Protein AF-0000000068390315 (afdb_homodimer)

Radius of gyration: 19.21 Å; Cα contacts (8 Å, |Δi|>4): 85; chains: 2; bounding box: 26×59×33 Å

Solvent-accessible surface area (backbone atoms only — not comparable to full-atom values): 8789 Å² total; per-residue (Å²): 127,54,71,68,56,48,54,53,48,54,51,48,55,51,49,44,52,52,32,54,50,47,38,55,51,46,51,52,50,51,54,55,42,72,69,44,92,80,61,55,63,69,57,51,53,51,51,52,50,51,37,51,54,35,50,50,48,38,52,53,48,51,54,50,50,51,55,50,50,55,51,53,52,51,50,55,61,70,75,104,128,55,72,68,56,48,55,54,49,53,52,49,54,50,48,44,52,51,32,53,51,48,38,53,50,46,51,53,50,51,54,56,44,72,69,42,93,82,62,56,64,69,57,51,54,51,50,52,51,52,34,52,54,35,52,51,48,37,53,53,47,52,54,50,48,50,55,51,52,56,51,52,50,52,49,56,60,71,76,104

Organism: Agrobacterium fabrum (strain C58 / ATCC 33970) (NCBI:txid176299)

Nearest PDB structures (foldseek):
  7n6g-assembly1_3I  TM=9.180E-01  e=1.880E+00  Chlamydomonas reinhardtii
  6s1k-assembly1_I  TM=8.202E-01  e=2.615E+00  Escherichia coli str. K-12 substr. MG1655star
  3g6b-assembly1_B  TM=8.490E-01  e=6.170E+00  Thermotoga maritima
  3ja6-assembly1_I  TM=8.735E-01  e=6.592E+00  Escherichia coli
  2efk-assembly1_A-2  TM=5.348E-01  e=4.435E+00  Homo sapiens

Secondary structure (DSSP, 8-state):
--HHHHHHHHHHHHHHHHHHHHHHHHHHHHHHHHTSSS--HHHHHHHHHHHHHHHHHHHHHHHHHHHHHHHHHHHHHHH-/--HHHHHHHHHHHHHHHHHHHHHHHHHHHHHHHHTSSS--HHHHHHHHHHHHHHHHHHHHHHHHHHHHHHHHHHHHHHH-

Structure (mmCIF, N/CA/C/O backbone):
data_AF-0000000068390315-model_v1
#
loop_
_entity.id
_entity.type
_entity.pdbx_description
1 polymer 'Uncharacterized protein'
#
loop_
_atom_site.group_PDB
_atom_site.id
_atom_site.type_symbol
_atom_site.label_atom_id
_atom_site.label_alt_id
_atom_site.label_comp_id
_atom_site.label_asym_id
_atom_site.label_entity_id
_atom_site.label_seq_id
_atom_site.pdbx_PDB_ins_code
_atom_site.Cartn_x
_atom_site.Cartn_y
_atom_site.Cartn_z
_atom_site.occupancy
_atom_site.B_iso_or_equiv
_atom_site.auth_seq_id
_atom_site.auth_comp_id
_atom_site.auth_asym_id
_atom_site.auth_atom_id
_atom_site.pdbx_PDB_model_num
ATOM 1 N N . MET A 1 1 ? 5.902 18.469 15.469 1 69.56 1 MET A N 1
ATOM 2 C CA . MET A 1 1 ? 4.953 17.672 14.711 1 69.56 1 MET A CA 1
ATOM 3 C C . MET A 1 1 ? 3.695 17.391 15.531 1 69.56 1 MET A C 1
ATOM 5 O O . MET A 1 1 ? 3.771 17.188 16.734 1 69.56 1 MET A O 1
ATOM 9 N N . SER A 1 2 ? 2.59 17.656 14.898 1 81.56 2 SER A N 1
ATOM 10 C CA . SER A 1 2 ? 1.356 17.328 15.609 1 81.56 2 SER A CA 1
ATOM 11 C C . SER A 1 2 ? 1.221 15.82 15.82 1 81.56 2 SER A C 1
ATOM 13 O O . SER A 1 2 ? 1.856 15.031 15.125 1 81.56 2 SER A O 1
ATOM 15 N N . PHE A 1 3 ? 0.563 15.477 16.766 1 84.81 3 PHE A N 1
ATOM 16 C CA . PHE A 1 3 ? 0.304 14.078 17.078 1 84.81 3 PHE A CA 1
ATOM 17 C C . PHE A 1 3 ? -0.289 13.344 15.883 1 84.81 3 PHE A C 1
ATOM 19 O O . PHE A 1 3 ? 0.049 12.188 15.625 1 84.81 3 PHE A O 1
ATOM 26 N N . VAL A 1 4 ? -1.07 14.031 15.117 1 88.5 4 VAL A N 1
ATOM 27 C CA . VAL A 1 4 ? -1.736 13.469 13.945 1 88.5 4 VAL A CA 1
ATOM 28 C C . VAL A 1 4 ? -0.704 13.156 12.867 1 88.5 4 VAL A C 1
ATOM 30 O O . VAL A 1 4 ? -0.692 12.055 12.312 1 88.5 4 VAL A O 1
ATOM 33 N N . LEU A 1 5 ? 0.176 14.047 12.617 1 89 5 LEU A N 1
ATOM 34 C CA . LEU A 1 5 ? 1.191 13.828 11.586 1 89 5 LEU A CA 1
ATOM 35 C C . LEU A 1 5 ? 2.168 12.742 12.008 1 89 5 LEU A C 1
ATOM 37 O O . LEU A 1 5 ? 2.621 11.953 11.172 1 89 5 LEU A O 1
ATOM 41 N N . GLU A 1 6 ? 2.412 12.672 13.273 1 89.94 6 GLU A N 1
ATOM 42 C CA . GLU A 1 6 ? 3.352 11.688 13.789 1 89.94 6 GLU A CA 1
ATOM 43 C C . GLU A 1 6 ? 2.83 10.266 13.578 1 89.94 6 GLU A C 1
ATOM 45 O O . GLU A 1 6 ? 3.576 9.383 13.156 1 89.94 6 GLU A O 1
ATOM 50 N N . LYS A 1 7 ? 1.631 10.07 13.852 1 93 7 LYS A N 1
ATOM 51 C CA . LYS A 1 7 ? 1.039 8.75 13.695 1 93 7 LYS A CA 1
ATOM 52 C C . LYS A 1 7 ? 1.05 8.305 12.234 1 93 7 LYS A C 1
ATOM 54 O O . LYS A 1 7 ? 1.383 7.16 11.93 1 93 7 LYS A O 1
ATOM 59 N N . HIS A 1 8 ? 0.716 9.211 11.383 1 94.94 8 HIS A N 1
ATOM 60 C CA . HIS A 1 8 ? 0.697 8.867 9.969 1 94.94 8 HIS A CA 1
ATO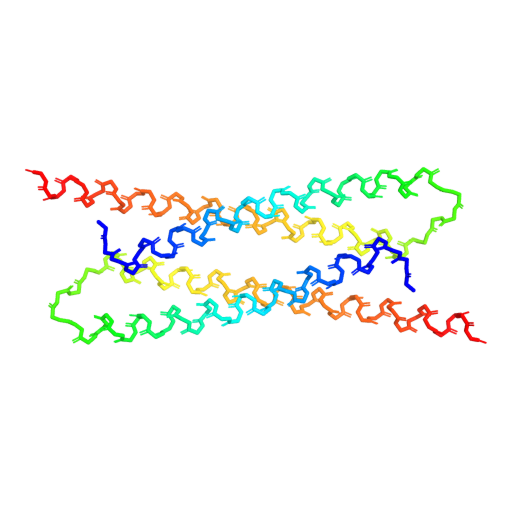M 61 C C . HIS A 1 8 ? 2.111 8.703 9.422 1 94.94 8 HIS A C 1
ATOM 63 O O . HIS A 1 8 ? 2.346 7.879 8.531 1 94.94 8 HIS A O 1
ATOM 69 N N . TRP A 1 9 ? 3.047 9.43 10.023 1 94.19 9 TRP A N 1
ATOM 70 C CA . TRP A 1 9 ? 4.461 9.289 9.695 1 94.19 9 TRP A CA 1
ATOM 71 C C . TRP A 1 9 ? 4.961 7.887 10.031 1 94.19 9 TRP A C 1
ATOM 73 O O . TRP A 1 9 ? 5.57 7.219 9.195 1 94.19 9 TRP A O 1
ATOM 83 N N . GLU A 1 10 ? 4.676 7.41 11.117 1 95.06 10 GLU A N 1
ATOM 84 C CA . GLU A 1 10 ? 5.098 6.086 11.555 1 95.06 10 GLU A CA 1
ATOM 85 C C . GLU A 1 10 ? 4.484 4.992 10.688 1 95.06 10 GLU A C 1
ATOM 87 O O . GLU A 1 10 ? 5.172 4.051 10.281 1 95.06 10 GLU A O 1
ATOM 92 N N . ARG A 1 11 ? 3.246 5.148 10.406 1 95.31 11 ARG A N 1
ATOM 93 C CA . ARG A 1 11 ? 2.559 4.168 9.57 1 95.31 11 ARG A CA 1
ATOM 94 C C . ARG A 1 11 ? 3.158 4.129 8.172 1 95.31 11 ARG A C 1
ATOM 96 O O . ARG A 1 11 ? 3.264 3.061 7.566 1 95.31 11 ARG A O 1
ATOM 103 N N . LEU A 1 12 ? 3.48 5.309 7.695 1 97 12 LEU A N 1
ATOM 104 C CA . LEU A 1 12 ? 4.09 5.387 6.375 1 97 12 LEU A CA 1
ATOM 105 C C . LEU A 1 12 ? 5.43 4.656 6.348 1 97 12 LEU A C 1
ATOM 107 O O . LEU A 1 12 ? 5.715 3.906 5.414 1 97 12 LEU A O 1
ATOM 111 N N . LEU A 1 13 ? 6.246 4.84 7.355 1 97.19 13 LEU A N 1
ATOM 112 C CA . LEU A 1 13 ? 7.543 4.176 7.426 1 97.19 13 LEU A CA 1
ATOM 113 C C . LEU A 1 13 ? 7.379 2.658 7.48 1 97.19 13 LEU A C 1
ATOM 115 O O . LEU A 1 13 ? 8.125 1.925 6.832 1 97.19 13 LEU A O 1
ATOM 119 N N . GLU A 1 14 ? 6.422 2.219 8.219 1 95.94 14 GLU A N 1
ATOM 120 C CA . GLU A 1 14 ? 6.129 0.792 8.289 1 95.94 14 GLU A CA 1
ATOM 121 C C . GLU A 1 14 ? 5.691 0.249 6.934 1 95.94 14 GLU A C 1
ATOM 123 O O . GLU A 1 14 ? 6.07 -0.861 6.551 1 95.94 14 GLU A O 1
ATOM 128 N N . GLU A 1 15 ? 4.891 0.999 6.273 1 96.06 15 GLU A N 1
ATOM 129 C CA . GLU A 1 15 ? 4.406 0.594 4.957 1 96.06 15 GLU A CA 1
ATOM 130 C C . GLU A 1 15 ? 5.555 0.484 3.955 1 96.06 15 GLU A C 1
ATOM 132 O O . GLU A 1 15 ? 5.594 -0.45 3.15 1 96.06 15 GLU A O 1
ATOM 137 N N . ILE A 1 16 ? 6.426 1.393 3.949 1 97.5 16 ILE A N 1
ATOM 138 C CA . ILE A 1 16 ? 7.582 1.371 3.062 1 97.5 16 ILE A CA 1
ATOM 139 C C . ILE A 1 16 ? 8.406 0.114 3.322 1 97.5 16 ILE A C 1
ATOM 141 O O . ILE A 1 16 ? 8.773 -0.601 2.387 1 97.5 16 ILE A O 1
ATOM 145 N N . ALA A 1 17 ? 8.648 -0.15 4.594 1 97.12 17 ALA A N 1
ATOM 146 C CA . ALA A 1 17 ? 9.414 -1.339 4.957 1 97.12 17 ALA A CA 1
ATOM 147 C C 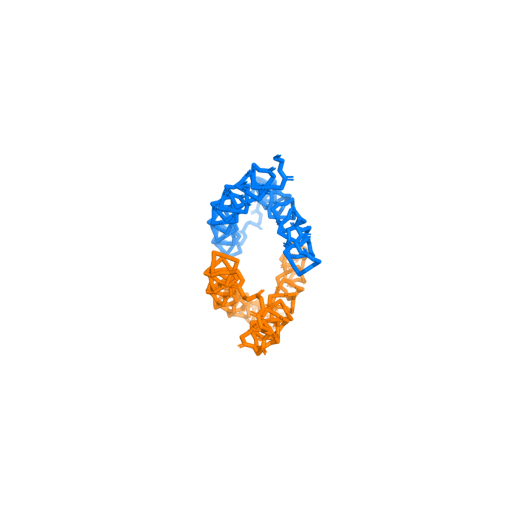. ALA A 1 17 ? 8.711 -2.609 4.484 1 97.12 17 ALA A C 1
ATOM 149 O O . ALA A 1 17 ? 9.352 -3.512 3.938 1 97.12 17 ALA A O 1
ATOM 150 N N . ALA A 1 18 ? 7.402 -2.674 4.754 1 94.81 18 ALA A N 1
ATOM 151 C CA . ALA A 1 18 ? 6.621 -3.842 4.355 1 94.81 18 ALA A CA 1
ATOM 152 C C . ALA A 1 18 ? 6.656 -4.035 2.844 1 94.81 18 ALA A C 1
ATOM 154 O O . ALA A 1 18 ? 6.758 -5.164 2.357 1 94.81 18 ALA A O 1
ATOM 155 N N . CYS A 1 19 ? 6.539 -2.967 2.086 1 96.38 19 CYS A N 1
ATOM 156 C CA . CYS A 1 19 ? 6.547 -3.035 0.628 1 96.38 19 CYS A CA 1
ATOM 157 C C . CYS A 1 19 ? 7.902 -3.504 0.112 1 96.38 19 CYS A C 1
ATOM 159 O O . CYS A 1 19 ? 7.973 -4.32 -0.808 1 96.38 19 CYS A O 1
ATOM 161 N N . GLU A 1 20 ? 8.977 -2.955 0.713 1 97.31 20 GLU A N 1
ATOM 162 C CA . GLU A 1 20 ? 10.32 -3.375 0.327 1 97.31 20 GLU A CA 1
ATOM 163 C C . GLU A 1 20 ? 10.508 -4.875 0.526 1 97.31 20 GLU A C 1
ATOM 165 O O . GLU A 1 20 ? 11.023 -5.566 -0.359 1 97.31 20 GLU A O 1
ATOM 170 N N . MET A 1 21 ? 10.07 -5.328 1.633 1 96.31 21 MET A N 1
ATOM 171 C CA . MET A 1 21 ? 10.172 -6.754 1.946 1 96.31 21 MET A CA 1
ATOM 172 C C . MET A 1 21 ? 9.328 -7.586 0.987 1 96.31 21 MET A C 1
ATOM 174 O O . MET A 1 21 ? 9.766 -8.648 0.535 1 96.31 21 MET A O 1
ATOM 178 N N . ALA A 1 22 ? 8.148 -7.109 0.729 1 96.44 22 ALA A N 1
ATOM 179 C CA . ALA A 1 22 ? 7.254 -7.832 -0.174 1 96.44 22 ALA A CA 1
ATOM 180 C C . ALA A 1 22 ? 7.875 -7.969 -1.562 1 96.44 22 ALA A C 1
ATOM 182 O O . ALA A 1 22 ? 7.836 -9.047 -2.164 1 96.44 22 ALA A O 1
ATOM 183 N N . VAL A 1 23 ? 8.438 -6.871 -2.072 1 97.5 23 VAL A N 1
ATOM 184 C CA . VAL A 1 23 ? 9.055 -6.887 -3.396 1 97.5 23 VAL A CA 1
ATOM 185 C C . VAL A 1 23 ? 10.18 -7.91 -3.432 1 97.5 23 VAL A C 1
ATOM 187 O O . VAL A 1 23 ? 10.273 -8.711 -4.371 1 97.5 23 VAL A O 1
ATOM 190 N N . ARG A 1 24 ? 11.008 -7.945 -2.443 1 97.25 24 ARG A N 1
ATOM 191 C CA . ARG A 1 24 ? 12.125 -8.883 -2.369 1 97.25 24 ARG A CA 1
ATOM 192 C C . ARG A 1 24 ? 11.633 -10.32 -2.311 1 97.25 24 ARG A C 1
ATOM 194 O O . ARG A 1 24 ? 12.164 -11.195 -3.004 1 97.25 24 ARG A O 1
ATOM 201 N N . GLU A 1 25 ? 10.656 -10.547 -1.486 1 97.12 25 GLU A N 1
ATOM 202 C CA . GLU A 1 25 ? 10.109 -11.891 -1.331 1 97.12 25 GLU A CA 1
ATOM 203 C C . GLU A 1 25 ? 9.508 -12.398 -2.639 1 97.12 25 GLU A C 1
ATOM 205 O O . GLU A 1 25 ? 9.719 -13.547 -3.021 1 97.12 25 GLU A O 1
ATOM 210 N N . ILE A 1 26 ? 8.75 -11.523 -3.273 1 97.19 26 ILE A N 1
ATOM 211 C CA . ILE A 1 26 ? 8.125 -11.906 -4.535 1 97.19 26 ILE A CA 1
ATOM 212 C C . ILE A 1 26 ? 9.203 -12.25 -5.562 1 97.19 26 ILE A C 1
ATOM 214 O O . ILE A 1 26 ? 9.055 -13.211 -6.328 1 97.19 26 ILE A O 1
ATOM 218 N N . GLU A 1 27 ? 10.266 -11.477 -5.57 1 96.44 27 GLU A N 1
ATOM 219 C CA . GLU A 1 27 ? 11.367 -11.719 -6.488 1 96.44 27 GLU A CA 1
ATOM 220 C C . GLU A 1 27 ? 12 -13.086 -6.242 1 96.44 27 GLU A C 1
ATOM 222 O O . GLU A 1 27 ? 12.305 -13.812 -7.188 1 96.44 27 GLU A O 1
ATOM 227 N N . ILE A 1 28 ? 12.211 -13.391 -5.004 1 95.75 28 ILE A N 1
ATOM 228 C CA . ILE A 1 28 ? 12.766 -14.688 -4.633 1 95.75 28 ILE A CA 1
ATOM 229 C C . ILE A 1 28 ? 11.82 -15.797 -5.09 1 95.75 28 ILE A C 1
ATOM 231 O O . ILE A 1 28 ? 12.25 -16.797 -5.684 1 95.75 28 ILE A O 1
ATOM 235 N N . ASP A 1 29 ? 10.523 -15.633 -4.859 1 93.88 29 ASP A N 1
ATOM 236 C CA . ASP A 1 29 ? 9.531 -16.625 -5.266 1 93.88 29 ASP A CA 1
ATOM 237 C C . ASP A 1 29 ? 9.523 -16.797 -6.785 1 93.88 29 ASP A C 1
ATOM 239 O O . ASP A 1 29 ? 9.422 -17.922 -7.281 1 93.88 29 ASP A O 1
ATOM 243 N N . LEU A 1 30 ? 9.594 -15.711 -7.492 1 93.94 30 LEU A N 1
ATOM 244 C CA . LEU A 1 30 ? 9.625 -15.758 -8.953 1 93.94 30 LEU A CA 1
ATOM 245 C C . LEU A 1 30 ? 10.844 -16.516 -9.445 1 93.94 30 LEU A C 1
ATOM 247 O O . LEU A 1 30 ? 10.742 -17.344 -10.359 1 93.94 30 LEU A O 1
ATOM 251 N N . ARG A 1 31 ? 11.961 -16.328 -8.82 1 92.25 31 ARG A N 1
ATOM 252 C CA . ARG A 1 31 ? 13.195 -17.016 -9.203 1 92.25 31 ARG A CA 1
ATOM 253 C C . ARG A 1 31 ? 13.102 -18.516 -8.922 1 92.25 31 ARG A C 1
ATOM 255 O O . ARG A 1 31 ? 13.469 -19.328 -9.766 1 92.25 31 ARG A O 1
ATOM 262 N N . LEU A 1 32 ? 12.539 -18.844 -7.789 1 90.25 32 LEU A N 1
ATOM 263 C CA . LEU A 1 32 ? 12.391 -20.234 -7.41 1 90.25 32 LEU A CA 1
ATOM 264 C C . LEU A 1 32 ? 11.414 -20.953 -8.336 1 90.25 32 LEU A C 1
ATOM 266 O O . LEU A 1 32 ? 11.648 -22.094 -8.734 1 90.25 32 LEU A O 1
ATOM 270 N N . ARG A 1 33 ? 10.383 -20.25 -8.758 1 86.88 33 ARG A N 1
ATOM 271 C CA . ARG A 1 33 ? 9.383 -20.859 -9.625 1 86.88 33 ARG A CA 1
ATOM 272 C C . ARG A 1 33 ? 9.914 -21.016 -11.047 1 86.88 33 ARG A C 1
ATOM 274 O O . ARG A 1 33 ? 9.578 -21.984 -11.742 1 86.88 33 ARG A O 1
ATOM 281 N N . ALA A 1 34 ? 10.656 -20.078 -11.477 1 81.44 34 ALA A N 1
ATOM 282 C CA . ALA A 1 34 ? 11.234 -20.125 -12.82 1 81.44 34 ALA A CA 1
ATOM 283 C C . ALA A 1 34 ? 12.188 -21.312 -12.961 1 81.44 34 ALA A C 1
ATOM 285 O O . ALA A 1 34 ? 12.391 -21.812 -14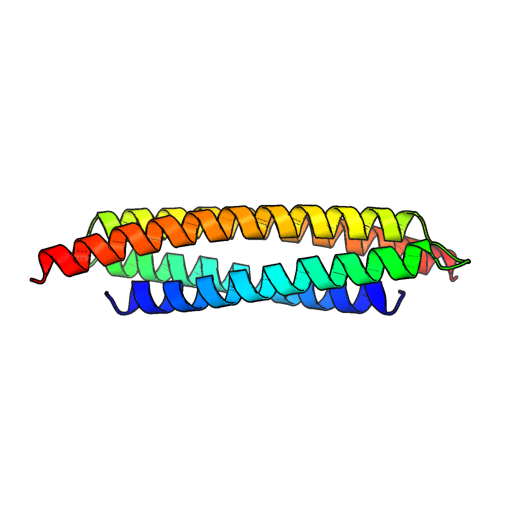.062 1 81.44 34 ALA A O 1
ATOM 286 N N . MET A 1 35 ? 12.625 -21.797 -11.875 1 83.25 35 MET A N 1
ATOM 287 C CA . MET A 1 35 ? 13.578 -22.906 -11.883 1 83.25 35 MET A CA 1
ATOM 288 C C . MET A 1 35 ? 12.859 -24.234 -11.734 1 83.25 35 MET A C 1
ATOM 290 O O . MET A 1 35 ? 13.445 -25.297 -11.953 1 83.25 35 MET A O 1
ATOM 294 N N . ALA A 1 36 ? 11.641 -24.141 -11.398 1 78.62 36 ALA A N 1
ATOM 295 C CA . ALA A 1 36 ? 10.875 -25.359 -11.164 1 78.62 36 ALA A CA 1
ATOM 296 C C . ALA A 1 36 ? 10.375 -25.953 -12.477 1 78.62 36 ALA A C 1
ATOM 298 O O . ALA A 1 36 ? 10.211 -25.25 -13.469 1 78.62 36 ALA A O 1
ATOM 299 N N . ASN A 1 37 ? 10.156 -27.344 -12.547 1 79.19 37 ASN A N 1
ATOM 300 C CA . ASN A 1 37 ? 9.711 -28.078 -13.734 1 79.19 37 ASN A CA 1
ATOM 301 C C . ASN A 1 37 ? 8.211 -27.922 -13.953 1 79.19 37 ASN A C 1
ATOM 303 O O . ASN A 1 37 ? 7.715 -28.141 -15.062 1 79.19 37 ASN A O 1
ATOM 307 N N . ASN A 1 38 ? 7.488 -27.609 -12.953 1 76.12 38 ASN A N 1
ATOM 308 C CA . ASN A 1 38 ? 6.035 -27.5 -13.023 1 76.12 38 ASN A CA 1
ATOM 309 C C . ASN A 1 38 ? 5.578 -26.062 -12.789 1 76.12 38 ASN A C 1
ATOM 311 O O . ASN A 1 38 ? 4.984 -25.75 -11.75 1 76.12 38 ASN A O 1
ATOM 315 N N . VAL A 1 39 ? 6.012 -25.281 -13.828 1 73.25 39 VAL A N 1
ATOM 316 C CA . VAL A 1 39 ? 5.703 -23.859 -13.641 1 73.25 39 VAL A CA 1
ATOM 317 C C . VAL A 1 39 ? 4.297 -23.578 -14.156 1 73.25 39 VAL A C 1
ATOM 319 O O . VAL A 1 39 ? 3.967 -23.891 -15.297 1 73.25 39 VAL A O 1
ATOM 322 N N . ASN A 1 40 ? 3.408 -23.125 -13.312 1 82.62 40 ASN A N 1
ATOM 323 C CA . ASN A 1 40 ? 2.121 -22.578 -13.727 1 82.62 40 ASN A CA 1
ATOM 324 C C . ASN A 1 40 ? 2.26 -21.156 -14.242 1 82.62 40 ASN A C 1
ATOM 326 O O . ASN A 1 40 ? 2.459 -20.219 -13.469 1 82.62 40 ASN A O 1
ATOM 330 N N . GLU A 1 41 ? 2.113 -21.031 -15.5 1 85.56 41 GLU A N 1
ATOM 331 C CA . GLU A 1 41 ? 2.365 -19.766 -16.172 1 85.56 41 GLU A CA 1
ATOM 332 C C . GLU A 1 41 ? 1.439 -18.672 -15.641 1 85.56 41 GLU A C 1
ATOM 334 O O . GLU A 1 41 ? 1.845 -17.516 -15.516 1 85.56 41 GLU A O 1
ATOM 339 N N . ARG A 1 42 ? 0.256 -19.016 -15.438 1 87.88 42 ARG A N 1
ATOM 340 C CA . ARG A 1 42 ? -0.702 -18.031 -14.938 1 87.88 42 ARG A CA 1
ATOM 341 C C . ARG A 1 42 ? -0.298 -17.516 -13.562 1 87.88 42 ARG A C 1
ATOM 343 O O . ARG A 1 42 ? -0.464 -16.344 -13.258 1 87.88 42 ARG A O 1
ATOM 350 N N . GLU A 1 43 ? 0.205 -18.422 -12.766 1 89.31 43 GLU A N 1
ATOM 351 C CA . GLU A 1 43 ? 0.713 -18.031 -11.453 1 89.31 43 GLU A CA 1
ATOM 352 C C . GLU A 1 43 ? 1.911 -17.094 -11.578 1 89.31 43 GLU A C 1
ATOM 354 O O . GLU A 1 43 ? 2.014 -16.109 -10.852 1 89.31 43 GLU A O 1
ATOM 359 N N . LEU A 1 44 ? 2.715 -17.375 -12.484 1 91.75 44 LEU A N 1
ATOM 360 C CA . LEU A 1 44 ? 3.889 -16.531 -12.703 1 91.75 44 LEU A CA 1
ATOM 361 C C . LEU A 1 44 ? 3.484 -15.141 -13.156 1 91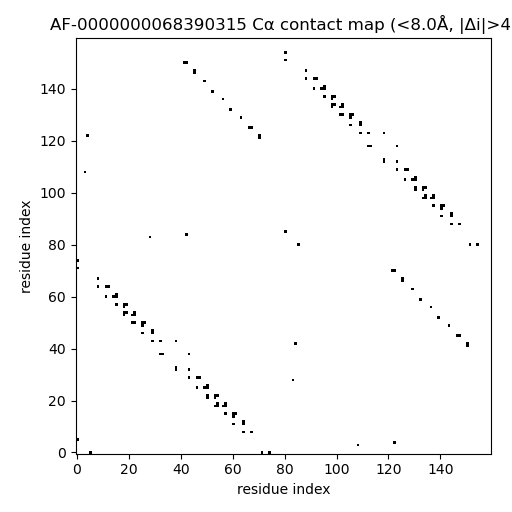.75 44 LEU A C 1
ATOM 363 O O . LEU A 1 44 ? 4.051 -14.148 -12.695 1 91.75 44 LEU A O 1
ATOM 367 N N . ILE A 1 45 ? 2.58 -15.07 -14.023 1 93.81 45 ILE A N 1
ATOM 368 C CA . ILE A 1 45 ? 2.088 -13.789 -14.523 1 93.81 45 ILE A CA 1
ATOM 369 C C . ILE A 1 45 ? 1.508 -12.969 -13.375 1 93.81 45 ILE A C 1
ATOM 371 O O . ILE A 1 45 ? 1.774 -11.773 -13.258 1 93.81 45 ILE A O 1
ATOM 375 N N . LEU A 1 46 ? 0.75 -13.633 -12.523 1 94.44 46 LEU A N 1
ATOM 376 C CA . LEU A 1 46 ? 0.135 -12.945 -11.391 1 94.44 46 LEU A CA 1
ATOM 377 C C . LEU A 1 46 ? 1.196 -12.445 -10.414 1 94.44 46 LEU A C 1
ATOM 379 O O . LEU A 1 46 ? 1.099 -11.328 -9.898 1 94.44 46 LEU A O 1
ATOM 383 N N . LEU A 1 47 ? 2.205 -13.195 -10.195 1 94.88 47 LEU A N 1
ATOM 384 C CA . LEU A 1 47 ? 3.281 -12.797 -9.297 1 94.88 47 LEU A CA 1
ATOM 385 C C . LEU A 1 47 ? 4.055 -11.609 -9.867 1 94.88 47 LEU A C 1
ATOM 387 O O . LEU A 1 47 ? 4.469 -10.719 -9.125 1 94.88 47 LEU A O 1
ATOM 391 N N . ARG A 1 48 ? 4.238 -11.594 -11.109 1 96.12 48 ARG A N 1
ATOM 392 C CA . ARG A 1 48 ? 4.902 -10.469 -11.75 1 96.12 48 ARG A CA 1
ATOM 393 C C . ARG A 1 48 ? 4.074 -9.195 -11.617 1 96.12 48 ARG A C 1
ATOM 395 O O . ARG A 1 48 ? 4.613 -8.125 -11.32 1 96.12 48 ARG A O 1
ATOM 402 N N . ARG A 1 49 ? 2.807 -9.367 -11.836 1 97.31 49 ARG A N 1
ATOM 403 C CA . ARG A 1 49 ? 1.916 -8.219 -11.664 1 97.31 49 ARG A CA 1
ATOM 404 C C . ARG A 1 49 ? 1.941 -7.723 -10.227 1 97.31 49 ARG A C 1
ATOM 406 O O . ARG A 1 49 ? 1.983 -6.512 -9.984 1 97.31 49 ARG A O 1
ATOM 413 N N . LEU A 1 50 ? 1.834 -8.656 -9.328 1 97.12 50 LEU A N 1
ATOM 414 C CA . LEU A 1 50 ? 1.905 -8.312 -7.914 1 97.12 50 LEU A CA 1
ATOM 415 C C . LEU A 1 50 ? 3.184 -7.539 -7.609 1 97.12 50 LEU A C 1
ATOM 417 O O . LEU A 1 50 ? 3.146 -6.516 -6.922 1 97.12 50 LEU A O 1
ATOM 421 N N . LYS A 1 51 ? 4.293 -7.98 -8.102 1 97.25 51 LYS A N 1
ATOM 422 C CA . LYS A 1 51 ? 5.574 -7.312 -7.887 1 97.25 51 LYS A CA 1
ATOM 423 C C . LYS A 1 51 ? 5.555 -5.891 -8.438 1 97.25 51 LYS A C 1
ATOM 425 O O . LYS A 1 51 ? 6.035 -4.961 -7.789 1 97.25 51 LYS A O 1
ATOM 430 N N . GLU A 1 52 ? 5.062 -5.695 -9.617 1 97.12 52 GLU A N 1
ATOM 431 C CA . GLU A 1 52 ? 4.984 -4.383 -10.242 1 97.12 52 GLU A CA 1
ATOM 432 C C . GLU A 1 52 ? 4.117 -3.428 -9.422 1 97.12 52 GLU A C 1
ATOM 434 O O . GLU A 1 52 ? 4.477 -2.264 -9.234 1 97.12 52 GLU A O 1
ATOM 439 N N . GLU A 1 53 ? 2.988 -3.92 -8.992 1 97.19 53 GLU A N 1
ATOM 440 C CA . GLU A 1 53 ? 2.105 -3.102 -8.164 1 97.19 53 GLU A CA 1
ATOM 441 C C . GLU A 1 53 ? 2.789 -2.697 -6.863 1 97.19 53 GLU A C 1
ATOM 443 O O . GLU A 1 53 ? 2.664 -1.555 -6.418 1 97.19 53 GLU A O 1
ATOM 448 N N . LYS A 1 54 ? 3.521 -3.635 -6.301 1 97.62 54 LYS A N 1
ATOM 449 C CA . LYS A 1 54 ? 4.227 -3.34 -5.059 1 97.62 54 LYS A CA 1
ATOM 450 C C . LYS A 1 54 ? 5.355 -2.34 -5.293 1 97.62 54 LYS A C 1
ATOM 452 O O . LYS A 1 54 ? 5.59 -1.455 -4.465 1 97.62 54 LYS A O 1
ATOM 457 N N . ALA A 1 55 ? 6.07 -2.484 -6.328 1 97.12 55 ALA A N 1
ATOM 458 C CA . ALA A 1 55 ? 7.145 -1.552 -6.668 1 97.12 55 ALA A CA 1
ATOM 459 C C . ALA A 1 55 ? 6.598 -0.142 -6.879 1 97.12 55 ALA A C 1
ATOM 461 O O . ALA A 1 55 ? 7.195 0.836 -6.426 1 97.12 55 ALA A O 1
ATOM 462 N N . ASP A 1 56 ? 5.504 -0.077 -7.543 1 96.75 56 ASP A N 1
ATOM 463 C CA . ASP A 1 56 ? 4.859 1.216 -7.742 1 96.75 56 ASP A CA 1
ATOM 464 C C . ASP A 1 56 ? 4.414 1.82 -6.414 1 96.75 56 ASP A C 1
ATOM 466 O O . ASP A 1 56 ? 4.605 3.014 -6.172 1 96.75 56 ASP A O 1
ATOM 470 N N . LEU A 1 57 ? 3.842 0.984 -5.605 1 96.31 57 LEU A N 1
ATOM 471 C CA . LEU A 1 57 ? 3.439 1.437 -4.281 1 96.31 57 LEU A CA 1
ATOM 472 C C . LEU A 1 57 ? 4.637 1.96 -3.496 1 96.31 57 LEU A C 1
ATOM 474 O O . LEU A 1 57 ? 4.551 3.004 -2.844 1 96.31 57 LEU A O 1
ATOM 478 N N . LEU A 1 58 ? 5.715 1.285 -3.566 1 97.12 58 LEU A N 1
ATOM 479 C CA . LEU A 1 58 ? 6.93 1.711 -2.879 1 97.12 58 LEU A CA 1
ATOM 480 C C . LEU A 1 58 ? 7.367 3.092 -3.355 1 97.12 58 LEU A C 1
ATOM 482 O O . LEU A 1 58 ? 7.668 3.967 -2.541 1 97.12 58 LEU A O 1
ATOM 486 N N . TYR A 1 59 ? 7.348 3.26 -4.609 1 97.44 59 TYR A N 1
ATOM 487 C CA . TYR A 1 59 ? 7.73 4.539 -5.191 1 97.44 59 TYR A CA 1
ATOM 488 C C . TYR A 1 59 ? 6.832 5.66 -4.688 1 97.44 59 TYR A C 1
ATOM 490 O O . TYR A 1 59 ? 7.312 6.723 -4.289 1 97.44 59 TYR A O 1
ATOM 498 N N . ARG A 1 60 ? 5.594 5.43 -4.684 1 96.5 60 ARG A N 1
ATOM 499 C CA . ARG A 1 60 ? 4.613 6.418 -4.242 1 96.5 60 ARG A CA 1
ATOM 500 C C . ARG A 1 60 ? 4.777 6.73 -2.758 1 96.5 60 ARG A C 1
ATOM 502 O O . ARG A 1 60 ? 4.703 7.891 -2.35 1 96.5 60 ARG A O 1
ATOM 509 N N . CYS A 1 61 ? 5.012 5.711 -1.988 1 97.19 61 CYS A N 1
ATOM 510 C CA . CYS A 1 61 ? 5.227 5.895 -0.557 1 97.19 61 CYS A CA 1
ATOM 511 C C . CYS A 1 61 ? 6.496 6.691 -0.293 1 97.19 61 CYS A C 1
ATOM 513 O O . CYS A 1 61 ? 6.535 7.523 0.618 1 97.19 61 CYS A O 1
ATOM 515 N N . LEU A 1 62 ? 7.484 6.445 -1.092 1 97.75 62 LEU A N 1
ATOM 516 C CA . LEU A 1 62 ? 8.734 7.18 -0.934 1 97.75 62 LEU A CA 1
ATOM 517 C C . LEU A 1 62 ? 8.547 8.656 -1.258 1 97.75 62 LEU A C 1
ATOM 519 O O . LEU A 1 62 ? 9.125 9.523 -0.599 1 97.75 62 LEU A O 1
ATOM 523 N N . ASN A 1 63 ? 7.754 8.914 -2.266 1 96.56 63 ASN A N 1
ATOM 524 C CA . ASN A 1 63 ? 7.426 10.297 -2.592 1 96.56 63 ASN A CA 1
ATOM 525 C C . ASN A 1 63 ? 6.668 10.977 -1.455 1 96.56 63 ASN A C 1
ATOM 527 O O . ASN A 1 63 ? 6.926 12.141 -1.134 1 96.56 63 ASN A O 1
ATOM 531 N N . LEU A 1 64 ? 5.797 10.234 -0.84 1 96.94 64 LEU A N 1
ATOM 532 C CA . LEU A 1 64 ? 5.055 10.75 0.305 1 96.94 64 LEU A CA 1
ATOM 533 C C . LEU A 1 64 ? 5.988 11.016 1.483 1 96.94 64 LEU A C 1
ATOM 535 O O . LEU A 1 64 ? 5.832 12.008 2.191 1 96.94 64 LEU A O 1
ATOM 539 N N . LYS A 1 65 ? 6.883 10.164 1.657 1 96.94 65 LYS A N 1
ATOM 540 C CA . LYS A 1 65 ? 7.867 10.336 2.721 1 96.94 65 LYS A CA 1
ATOM 541 C C . LYS A 1 65 ? 8.609 11.656 2.578 1 96.94 65 LYS A C 1
ATOM 543 O O . LYS A 1 65 ? 8.805 12.375 3.561 1 96.94 65 LYS A O 1
ATOM 548 N N . GLU A 1 66 ? 8.93 11.969 1.36 1 96.75 66 GLU A N 1
ATOM 549 C CA . GLU A 1 66 ? 9.633 13.227 1.105 1 96.75 66 GLU A CA 1
ATOM 550 C C . GLU A 1 66 ? 8.75 14.43 1.429 1 96.75 66 GLU A C 1
ATOM 552 O O . GLU A 1 66 ? 9.234 15.438 1.943 1 96.75 66 GLU A O 1
ATOM 557 N N . ALA A 1 67 ? 7.531 14.328 1.149 1 94.44 67 ALA A N 1
ATOM 558 C CA . ALA A 1 67 ? 6.594 15.406 1.464 1 94.44 67 ALA A CA 1
ATOM 559 C C . ALA A 1 67 ? 6.473 15.602 2.973 1 94.44 67 ALA A C 1
ATOM 561 O O . ALA A 1 67 ? 6.418 16.734 3.453 1 94.44 67 ALA A O 1
ATOM 562 N N . PHE A 1 68 ? 6.461 14.516 3.752 1 95.56 68 PHE A N 1
ATOM 563 C CA . PHE A 1 68 ? 6.434 14.57 5.211 1 95.56 68 PHE A CA 1
ATOM 564 C C . PHE A 1 68 ? 7.691 15.242 5.75 1 95.56 68 PHE A C 1
ATOM 566 O O . PHE A 1 68 ? 7.609 16.125 6.613 1 95.56 68 PHE A O 1
ATOM 573 N N . ILE A 1 69 ? 8.805 14.82 5.199 1 94.81 69 ILE A N 1
ATOM 574 C CA . ILE A 1 69 ? 10.086 15.352 5.656 1 94.81 69 ILE A CA 1
ATOM 575 C C . ILE A 1 69 ? 10.133 16.859 5.418 1 94.81 69 ILE A C 1
ATOM 577 O O . ILE A 1 69 ? 10.578 17.609 6.285 1 94.81 69 ILE A O 1
ATOM 581 N N . ALA A 1 70 ? 9.688 17.312 4.238 1 92.88 70 ALA A N 1
ATOM 582 C CA . ALA A 1 70 ? 9.672 18.734 3.902 1 92.88 70 ALA A CA 1
ATOM 583 C C . ALA A 1 70 ? 8.82 19.531 4.898 1 92.88 70 ALA A C 1
ATOM 585 O O . ALA A 1 70 ? 9.227 20.609 5.348 1 92.88 70 ALA A O 1
ATOM 586 N N . LEU A 1 71 ? 7.742 18.969 5.328 1 90.62 71 LEU A N 1
ATOM 587 C CA . LEU A 1 71 ? 6.859 19.641 6.281 1 90.62 71 LEU A CA 1
ATOM 588 C C . LEU A 1 71 ? 7.484 19.672 7.672 1 90.62 71 LEU A C 1
ATOM 590 O O . LEU A 1 71 ? 7.395 20.672 8.375 1 90.62 71 LEU A O 1
ATOM 594 N N . LEU A 1 72 ? 8.07 18.609 8.078 1 85.88 72 LEU A N 1
ATOM 595 C CA . LEU A 1 72 ? 8.688 18.516 9.398 1 85.88 72 LEU A CA 1
ATOM 596 C C . LEU A 1 72 ? 9.859 19.484 9.523 1 85.88 72 LEU A C 1
ATOM 598 O O . LEU A 1 72 ? 10.039 20.109 10.57 1 85.88 72 LEU A O 1
ATOM 602 N N . ARG A 1 73 ? 10.539 19.625 8.5 1 84.88 73 ARG A N 1
ATOM 603 C CA . ARG A 1 73 ? 11.664 20.547 8.492 1 84.88 73 ARG A CA 1
ATOM 604 C C . ARG A 1 73 ? 11.18 22 8.602 1 84.88 73 ARG A C 1
ATOM 606 O O . ARG A 1 73 ? 11.789 22.797 9.305 1 84.88 73 ARG A O 1
ATOM 613 N N . GLU A 1 74 ? 10.18 22.281 7.957 1 80.69 74 GLU A N 1
ATOM 614 C CA . GLU A 1 74 ? 9.609 23.625 8 1 80.69 74 GLU A CA 1
ATOM 615 C C . GLU A 1 74 ? 9.078 23.953 9.391 1 80.69 74 GLU A C 1
ATOM 617 O O . GLU A 1 74 ? 9.242 25.078 9.875 1 80.69 74 GLU A O 1
ATOM 622 N N . ASN A 1 75 ? 8.523 22.953 9.961 1 76.38 75 ASN A N 1
ATOM 623 C CA . ASN A 1 75 ? 7.992 23.156 11.305 1 76.38 75 ASN A CA 1
ATOM 624 C C . ASN A 1 75 ? 9.109 23.344 12.328 1 76.38 75 ASN A C 1
ATOM 626 O O . ASN A 1 75 ? 8.969 24.094 13.289 1 76.38 75 ASN A O 1
ATOM 630 N N . ASP A 1 76 ? 10.094 22.562 12.18 1 73 76 ASP A N 1
ATOM 631 C CA . ASP A 1 76 ? 11.25 22.719 13.055 1 73 76 ASP A CA 1
ATOM 632 C C . ASP A 1 76 ? 11.859 24.109 12.922 1 73 76 ASP A C 1
ATOM 634 O O . ASP A 1 76 ? 12.273 24.703 13.914 1 73 76 ASP A O 1
ATOM 638 N N . LEU A 1 77 ? 11.867 24.578 11.719 1 71.69 77 LEU A N 1
ATOM 639 C CA . LEU A 1 77 ? 12.43 25.906 11.477 1 71.69 77 LEU A CA 1
ATOM 640 C C . LEU A 1 77 ? 11.523 27 12.031 1 71.69 77 LEU A C 1
ATOM 642 O O . LEU A 1 77 ? 12.008 28.016 12.531 1 71.69 77 LEU A O 1
ATOM 646 N N . ALA A 1 78 ? 10.289 26.812 12.062 1 67 78 ALA A N 1
ATOM 647 C CA . ALA A 1 78 ? 9.336 27.781 12.562 1 67 78 ALA A CA 1
ATOM 648 C C . ALA A 1 78 ? 9.297 27.781 14.086 1 67 78 ALA A C 1
ATOM 650 O O . ALA A 1 78 ? 8.938 28.781 14.711 1 67 78 ALA A O 1
ATOM 651 N N . ALA A 1 79 ? 9.609 26.75 14.75 1 72.38 79 ALA A N 1
ATOM 652 C CA . ALA A 1 79 ? 9.555 26.609 16.203 1 72.38 79 ALA A CA 1
ATOM 653 C C . ALA A 1 79 ? 10.844 27.109 16.844 1 72.38 79 ALA A C 1
ATOM 655 O O . ALA A 1 79 ? 10.883 27.359 18.062 1 72.38 79 ALA A O 1
ATOM 656 N N . GLY A 1 80 ? 11.812 27.359 16.062 1 60.09 80 GLY A N 1
ATOM 657 C CA . GLY A 1 80 ? 13.047 27.922 16.578 1 60.09 80 GLY A CA 1
ATOM 658 C C . GLY A 1 80 ? 13.219 29.406 16.266 1 60.09 80 GLY A C 1
ATOM 659 O O . GLY A 1 80 ? 13.57 30.203 17.141 1 60.09 80 GLY A O 1
ATOM 660 N N . MET B 1 1 ? -4.293 -24.172 -4.379 1 70.75 1 MET B N 1
ATOM 661 C CA . MET B 1 1 ? -3.426 -23 -4.352 1 70.75 1 MET B CA 1
ATOM 662 C C . MET B 1 1 ? -2.037 -23.359 -3.838 1 70.75 1 MET B C 1
ATOM 664 O O . MET B 1 1 ? -1.902 -24.188 -2.928 1 70.75 1 MET B O 1
ATOM 668 N N . SER B 1 2 ? -1.064 -22.938 -4.582 1 82.31 2 SER B N 1
ATOM 669 C CA . SER B 1 2 ? 0.288 -23.188 -4.098 1 82.31 2 SER B CA 1
ATOM 670 C C . SER B 1 2 ? 0.574 -22.422 -2.82 1 82.31 2 SER B C 1
ATOM 672 O O . SER B 1 2 ? -0.101 -21.422 -2.525 1 82.31 2 SER B O 1
ATOM 674 N N . PHE B 1 3 ? 1.423 -22.891 -2.072 1 85.31 3 PHE B N 1
ATOM 675 C CA . PHE B 1 3 ? 1.836 -22.25 -0.828 1 85.31 3 PHE B CA 1
ATOM 676 C C . PHE B 1 3 ? 2.283 -20.812 -1.08 1 85.31 3 PHE B C 1
ATOM 678 O O . PHE B 1 3 ? 2 -19.922 -0.279 1 85.31 3 PHE B O 1
ATOM 685 N N . VAL B 1 4 ? 2.887 -20.578 -2.195 1 88.69 4 VAL B N 1
ATOM 686 C CA . VAL B 1 4 ? 3.395 -19.266 -2.576 1 88.69 4 VAL B CA 1
ATOM 687 C C . VAL B 1 4 ? 2.229 -18.312 -2.82 1 88.69 4 VAL B C 1
ATOM 689 O O . VAL B 1 4 ? 2.211 -17.188 -2.297 1 88.69 4 VAL B O 1
ATOM 692 N N . LEU B 1 5 ? 1.26 -18.734 -3.516 1 89.12 5 LEU B N 1
ATOM 693 C CA . LEU B 1 5 ? 0.109 -17.891 -3.809 1 89.12 5 LEU B CA 1
ATOM 694 C C . LEU B 1 5 ? -0.701 -17.609 -2.545 1 89.12 5 LEU B C 1
ATOM 696 O O . LEU B 1 5 ? -1.218 -16.516 -2.359 1 89.12 5 LEU B O 1
ATOM 700 N N . GLU B 1 6 ? -0.754 -18.578 -1.718 1 90.12 6 GLU B N 1
ATOM 701 C CA . GLU B 1 6 ? -1.52 -18.438 -0.482 1 90.12 6 GLU B CA 1
ATOM 702 C C . GLU B 1 6 ? -0.926 -17.359 0.417 1 90.12 6 GLU B C 1
ATOM 704 O O . GLU B 1 6 ? -1.656 -16.547 0.976 1 90.12 6 GLU B O 1
ATOM 709 N N . LYS B 1 7 ? 0.328 -17.375 0.539 1 93.06 7 LYS B N 1
ATOM 710 C CA . LYS B 1 7 ? 0.995 -16.391 1.387 1 93.06 7 LYS B CA 1
ATOM 711 C C . LYS B 1 7 ? 0.785 -14.969 0.854 1 93.06 7 LYS B C 1
ATOM 713 O O . LYS B 1 7 ? 0.5 -14.047 1.622 1 93.06 7 LYS B O 1
ATOM 718 N N . HIS B 1 8 ? 0.909 -14.828 -0.409 1 94.88 8 HIS B N 1
ATOM 719 C CA . HIS B 1 8 ? 0.733 -13.508 -0.995 1 94.88 8 HIS B CA 1
ATOM 720 C C . HIS B 1 8 ? -0.733 -13.086 -0.975 1 94.88 8 HIS B C 1
ATOM 722 O O . HIS B 1 8 ? -1.041 -11.898 -0.831 1 94.88 8 HIS B O 1
ATOM 728 N N . TRP B 1 9 ? -1.62 -14.078 -1.034 1 94.25 9 TRP B N 1
ATOM 729 C CA . TRP B 1 9 ? -3.053 -13.844 -0.902 1 94.25 9 TRP B CA 1
ATOM 730 C C . TRP B 1 9 ? -3.385 -13.281 0.478 1 94.25 9 TRP B C 1
ATOM 732 O O . TRP B 1 9 ? -4.066 -12.266 0.594 1 94.25 9 TRP B O 1
ATOM 742 N N . GLU B 1 10 ? -2.889 -13.82 1.459 1 95 10 GLU B N 1
ATOM 743 C CA . GLU B 1 10 ? -3.135 -13.383 2.83 1 95 10 GLU B CA 1
ATOM 744 C C . GLU B 1 10 ? -2.582 -11.977 3.066 1 95 10 GLU B C 1
ATOM 746 O O . GLU B 1 10 ? -3.25 -11.133 3.67 1 95 10 GLU B O 1
ATOM 751 N N . ARG B 1 11 ? -1.418 -11.758 2.582 1 95.38 11 ARG B N 1
ATOM 752 C CA . ARG B 1 11 ? -0.797 -10.445 2.738 1 95.38 11 ARG B CA 1
ATOM 753 C C . ARG B 1 11 ? -1.605 -9.367 2.023 1 95.38 11 ARG B C 1
ATOM 755 O O . ARG B 1 11 ? -1.726 -8.25 2.516 1 95.38 11 ARG B O 1
ATOM 762 N N . LEU B 1 12 ? -2.088 -9.758 0.861 1 96.94 12 LEU B N 1
ATOM 763 C CA . LEU B 1 12 ? -2.902 -8.812 0.1 1 96.94 12 LEU B CA 1
ATOM 764 C C . LEU B 1 12 ? -4.168 -8.445 0.867 1 96.94 12 LEU B C 1
ATOM 766 O O . LEU B 1 12 ? -4.539 -7.273 0.936 1 96.94 12 LEU B O 1
ATOM 770 N N . LEU B 1 13 ? -4.824 -9.406 1.463 1 97.19 13 LEU B N 1
ATOM 771 C CA . LEU B 1 13 ? -6.039 -9.156 2.23 1 97.19 13 LEU B CA 1
ATOM 772 C C . LEU B 1 13 ? -5.75 -8.25 3.424 1 97.19 13 LEU B C 1
ATOM 774 O O . LEU B 1 13 ? -6.535 -7.352 3.727 1 97.19 13 LEU B O 1
ATOM 778 N N . GLU B 1 14 ? -4.656 -8.492 4.055 1 96 14 GLU B N 1
ATOM 779 C CA . GLU B 1 14 ? -4.246 -7.641 5.172 1 96 14 GLU B CA 1
ATOM 780 C C . GLU B 1 14 ? -3.992 -6.207 4.711 1 96 14 GLU B C 1
ATOM 782 O O . GLU B 1 14 ? -4.34 -5.254 5.414 1 96 14 GLU B O 1
ATOM 787 N N . GLU B 1 15 ? -3.365 -6.094 3.611 1 96 15 GLU B N 1
ATOM 788 C CA . GLU B 1 15 ? -3.066 -4.773 3.061 1 96 15 GLU B CA 1
ATOM 789 C C . GLU B 1 15 ? -4.348 -4.012 2.727 1 96 15 GLU B C 1
ATOM 791 O O . GLU B 1 15 ? -4.445 -2.811 2.984 1 96 15 GLU B O 1
ATOM 796 N N . ILE B 1 16 ? -5.281 -4.629 2.146 1 97.5 16 ILE B N 1
ATOM 797 C CA . ILE B 1 16 ? -6.559 -4.012 1.813 1 97.5 16 ILE B CA 1
ATOM 798 C C . ILE B 1 16 ? -7.234 -3.504 3.084 1 97.5 16 ILE B C 1
ATOM 800 O O . ILE B 1 16 ? -7.691 -2.357 3.139 1 97.5 16 ILE B O 1
ATOM 804 N N . ALA B 1 17 ? -7.242 -4.352 4.086 1 97.06 17 ALA B N 1
ATOM 805 C CA . ALA B 1 17 ? -7.844 -3.965 5.359 1 97.06 17 ALA B CA 1
ATOM 806 C C . ALA B 1 17 ? -7.129 -2.758 5.961 1 97.06 17 ALA B C 1
ATOM 808 O O . ALA B 1 17 ? -7.773 -1.822 6.441 1 97.06 17 ALA B O 1
ATOM 809 N N . ALA B 1 18 ? -5.797 -2.826 5.957 1 94.88 18 ALA B N 1
ATOM 810 C CA . ALA B 1 18 ? -4.996 -1.735 6.508 1 94.88 18 ALA B CA 1
ATOM 811 C C . ALA B 1 18 ? -5.254 -0.433 5.758 1 94.88 18 ALA B C 1
ATOM 813 O O . ALA B 1 18 ? -5.34 0.636 6.367 1 94.88 18 ALA B O 1
ATOM 814 N N . CYS B 1 19 ? -5.367 -0.495 4.449 1 96.31 19 CYS B N 1
ATOM 815 C CA . CYS B 1 19 ? -5.605 0.688 3.629 1 96.31 19 CYS B CA 1
ATOM 816 C C . CYS B 1 19 ? -6.98 1.275 3.906 1 96.31 19 CYS B C 1
ATOM 818 O O . CYS B 1 19 ? -7.133 2.494 4.016 1 96.31 19 CYS B O 1
ATOM 820 N N . GLU B 1 20 ? -7.973 0.393 4.027 1 97.25 20 GLU B N 1
ATOM 821 C CA . GLU B 1 20 ? -9.32 0.848 4.344 1 97.25 20 GLU B CA 1
ATOM 822 C C . GLU B 1 20 ? -9.359 1.601 5.672 1 97.25 20 GLU B C 1
ATOM 824 O O . GLU B 1 20 ? -9.945 2.678 5.766 1 97.25 20 GLU B O 1
ATOM 829 N N . MET B 1 21 ? -8.711 1.051 6.605 1 96.31 21 MET B N 1
ATOM 830 C CA . MET B 1 21 ? -8.648 1.669 7.926 1 96.31 21 MET B CA 1
ATOM 831 C C . MET B 1 21 ? -7.906 3 7.871 1 96.31 21 MET B C 1
ATOM 833 O O . MET B 1 21 ? -8.32 3.973 8.5 1 96.31 21 MET B O 1
ATOM 837 N N . ALA B 1 22 ? -6.809 2.996 7.145 1 96.44 22 ALA B N 1
ATOM 838 C CA . ALA B 1 22 ? -6.016 4.219 7.031 1 96.44 22 ALA B CA 1
ATOM 839 C C . ALA B 1 22 ? -6.832 5.344 6.402 1 96.44 22 ALA B C 1
ATOM 841 O O . ALA B 1 22 ? -6.805 6.48 6.879 1 96.44 22 ALA B O 1
ATOM 842 N N . VAL B 1 23 ? -7.57 5.039 5.332 1 97.5 23 VAL B N 1
ATOM 843 C CA . VAL B 1 23 ? -8.383 6.043 4.648 1 97.5 23 VAL B CA 1
ATOM 844 C C . VAL B 1 23 ? -9.422 6.613 5.609 1 97.5 23 VAL B C 1
ATOM 846 O O . VAL B 1 23 ? -9.602 7.828 5.688 1 97.5 23 VAL B O 1
ATOM 849 N N . ARG B 1 24 ? -10.07 5.785 6.363 1 97.25 24 ARG B N 1
ATOM 850 C CA . ARG B 1 24 ? -11.086 6.215 7.32 1 97.25 24 ARG B CA 1
ATOM 851 C C . ARG B 1 24 ? -10.484 7.094 8.406 1 97.25 24 ARG B C 1
ATOM 853 O O . ARG B 1 24 ? -11.047 8.133 8.766 1 97.25 24 ARG B O 1
ATOM 860 N N . GLU B 1 25 ? -9.375 6.664 8.914 1 97.12 25 GLU B N 1
ATOM 861 C CA . GLU B 1 25 ? -8.711 7.414 9.977 1 97.12 25 GLU B CA 1
ATOM 862 C C . GLU B 1 25 ? -8.281 8.797 9.492 1 97.12 25 GLU B C 1
ATOM 864 O O . GLU B 1 25 ? -8.469 9.789 10.195 1 97.12 25 GLU B O 1
ATOM 869 N N . ILE B 1 26 ? -7.707 8.812 8.305 1 97.19 26 ILE B N 1
ATOM 870 C CA . ILE B 1 26 ? -7.262 10.086 7.754 1 97.19 26 ILE B CA 1
ATOM 871 C C . ILE B 1 26 ? -8.453 11.023 7.574 1 97.19 26 ILE B C 1
ATOM 873 O O . ILE B 1 26 ? -8.359 12.219 7.84 1 97.19 26 ILE B O 1
ATOM 877 N N . GLU B 1 27 ? -9.57 10.461 7.137 1 96.5 27 GLU B N 1
ATOM 878 C CA . GLU B 1 27 ? -10.789 11.25 6.957 1 96.5 27 GLU B CA 1
ATOM 879 C C . GLU B 1 27 ? -11.258 11.852 8.281 1 96.5 27 GLU B C 1
ATOM 881 O O . GLU B 1 27 ? -11.648 13.016 8.328 1 96.5 27 GLU B O 1
ATOM 886 N N . ILE B 1 28 ? -11.242 11.055 9.289 1 95.75 28 ILE B N 1
ATOM 887 C CA . ILE B 1 28 ? -11.625 11.523 10.617 1 95.75 28 ILE B CA 1
ATOM 888 C C . ILE B 1 28 ? -10.672 12.633 11.062 1 95.75 28 ILE B C 1
ATOM 890 O O . ILE B 1 28 ? -11.117 13.68 11.555 1 95.75 28 ILE B O 1
ATOM 894 N N . ASP B 1 29 ? -9.383 12.461 10.844 1 93.88 29 ASP B N 1
ATOM 895 C CA . ASP B 1 29 ? -8.391 13.461 11.219 1 93.88 29 ASP B CA 1
ATOM 896 C C . ASP B 1 29 ? -8.602 14.758 10.445 1 93.88 29 ASP B C 1
ATOM 898 O O . ASP B 1 29 ? -8.492 15.852 11.008 1 93.88 29 ASP B O 1
ATOM 902 N N . LEU B 1 30 ? -8.875 14.648 9.188 1 93.94 30 LEU B N 1
ATOM 903 C CA . LEU B 1 30 ? -9.125 15.812 8.352 1 93.94 30 LEU B CA 1
ATOM 904 C C . LEU B 1 30 ? -10.344 16.594 8.852 1 93.94 30 LEU B C 1
ATOM 906 O O . LEU B 1 30 ? -10.312 17.812 8.938 1 93.94 30 LEU B O 1
ATOM 910 N N . ARG B 1 31 ? -11.352 15.898 9.266 1 92.19 31 ARG B N 1
ATOM 911 C CA . ARG B 1 31 ? -12.562 16.516 9.773 1 92.19 31 ARG B CA 1
ATOM 912 C C . ARG B 1 31 ? -12.305 17.234 11.094 1 92.19 31 ARG B C 1
ATOM 914 O O . ARG B 1 31 ? -12.727 18.375 11.289 1 92.19 31 ARG B O 1
ATOM 921 N N . LEU B 1 32 ? -11.562 16.594 11.922 1 90.19 32 LEU B N 1
ATOM 922 C CA . LEU B 1 32 ? -11.242 17.156 13.227 1 90.19 32 LEU B CA 1
ATOM 923 C C . LEU B 1 32 ? -10.359 18.391 13.078 1 90.19 32 LEU B C 1
ATOM 925 O O . LEU B 1 32 ? -10.562 19.391 13.773 1 90.19 32 LEU B O 1
ATOM 929 N N . ARG B 1 33 ? -9.469 18.375 12.125 1 87.06 33 ARG B N 1
ATOM 930 C CA . ARG B 1 33 ? -8.562 19.5 11.922 1 87.06 33 ARG B CA 1
ATOM 931 C C . ARG B 1 33 ? -9.289 20.672 11.266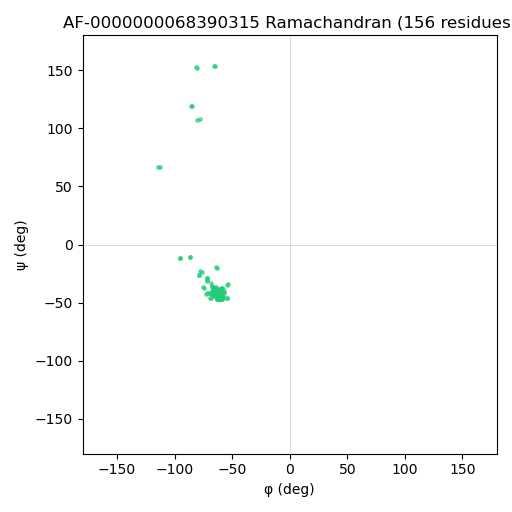 1 87.06 33 ARG B C 1
ATOM 933 O O . ARG B 1 33 ? -8.977 21.828 11.547 1 87.06 33 ARG B O 1
ATOM 940 N N . ALA B 1 34 ? -10.18 20.359 10.398 1 81.62 34 ALA B N 1
ATOM 941 C CA . ALA B 1 34 ? -10.938 21.406 9.719 1 81.62 34 ALA B CA 1
ATOM 942 C C . ALA B 1 34 ? -11.805 22.188 10.711 1 81.62 34 ALA B C 1
ATOM 944 O O . ALA B 1 34 ? -12.133 23.359 10.469 1 81.62 34 ALA B O 1
ATOM 945 N N . MET B 1 35 ? -12.023 21.594 11.805 1 83.38 35 MET B N 1
ATOM 946 C CA . MET B 1 35 ? -12.875 22.219 12.82 1 83.38 35 MET B CA 1
ATOM 947 C C . MET B 1 35 ? -12.031 22.969 13.852 1 83.38 35 MET B C 1
ATOM 949 O O . MET B 1 35 ? -12.562 23.734 14.656 1 83.38 35 MET B O 1
ATOM 953 N N . ALA B 1 36 ? -10.781 22.719 13.781 1 78.81 36 ALA B N 1
ATOM 954 C CA . ALA B 1 36 ? -9.898 23.312 14.773 1 78.81 36 ALA B CA 1
ATOM 955 C C . ALA B 1 36 ? -9.562 24.766 14.414 1 78.81 36 ALA B C 1
ATOM 957 O O . ALA B 1 36 ? -9.609 25.141 13.242 1 78.81 36 ALA B O 1
ATOM 958 N N . ASN B 1 37 ? -9.266 25.672 15.445 1 79.56 37 ASN B N 1
ATOM 959 C CA . ASN B 1 37 ? -8.945 27.094 15.273 1 79.56 37 ASN B CA 1
ATOM 960 C C . ASN B 1 37 ? -7.523 27.281 14.766 1 79.56 37 ASN B C 1
ATOM 962 O O . ASN B 1 37 ? -7.199 28.328 14.203 1 79.56 37 ASN B O 1
ATOM 966 N N . ASN B 1 38 ? -6.664 26.375 14.977 1 76.19 38 ASN B N 1
ATOM 967 C CA . ASN B 1 38 ? -5.262 26.469 14.594 1 76.19 38 ASN B CA 1
ATOM 968 C C . ASN B 1 38 ? -4.914 25.469 13.5 1 76.19 38 ASN B C 1
ATOM 970 O O . ASN B 1 38 ? -4.195 24.5 13.75 1 76.19 38 ASN B O 1
ATOM 974 N N . VAL B 1 39 ? -5.574 25.828 12.352 1 72.75 39 VAL B N 1
ATOM 975 C CA . VAL B 1 39 ? -5.379 24.859 11.273 1 72.75 39 VAL B CA 1
ATOM 976 C C . VAL B 1 39 ? -4.074 25.172 10.539 1 72.75 39 VAL B C 1
ATOM 978 O O . VAL B 1 39 ? -3.848 26.297 10.102 1 72.75 39 VAL B O 1
ATOM 981 N N . ASN B 1 40 ? -3.148 24.266 10.531 1 82.69 40 ASN B N 1
ATOM 982 C CA . ASN B 1 40 ? -1.98 24.328 9.656 1 82.69 40 ASN B CA 1
ATOM 983 C C . ASN B 1 40 ? -2.307 23.844 8.25 1 82.69 40 ASN B C 1
ATOM 985 O O . ASN B 1 40 ? -2.455 22.641 8.016 1 82.69 40 ASN B O 1
ATOM 989 N N . GLU B 1 41 ? -2.371 24.766 7.367 1 85.38 41 GLU B N 1
ATOM 990 C CA . GLU B 1 41 ? -2.82 24.484 6.008 1 85.38 41 GLU B CA 1
ATOM 991 C C . GLU B 1 41 ? -1.909 23.469 5.32 1 85.38 41 GLU B C 1
ATOM 993 O O . GLU B 1 41 ? -2.377 22.625 4.551 1 85.38 41 GLU B O 1
ATOM 998 N N . ARG B 1 42 ? -0.684 23.609 5.547 1 87.88 42 ARG B N 1
ATOM 999 C CA . ARG B 1 42 ? 0.262 22.688 4.922 1 87.88 42 ARG B CA 1
ATOM 1000 C C . ARG B 1 42 ? 0.041 21.266 5.41 1 87.88 42 ARG B C 1
ATOM 1002 O O . ARG B 1 42 ? 0.156 20.312 4.637 1 87.88 42 ARG B O 1
ATOM 1009 N N . GLU B 1 43 ? -0.26 21.141 6.672 1 89.25 43 GLU B N 1
ATOM 1010 C CA . GLU B 1 43 ? -0.585 19.844 7.234 1 89.25 43 GLU B CA 1
ATOM 1011 C C . GLU B 1 43 ? -1.856 19.266 6.613 1 89.25 43 GLU B C 1
ATOM 1013 O O . GLU B 1 43 ? -1.919 18.078 6.293 1 89.25 43 GLU B O 1
ATOM 1018 N N . LEU B 1 44 ? -2.76 20.094 6.418 1 91.94 44 LEU B N 1
ATOM 1019 C CA . LEU B 1 44 ? -4.016 19.656 5.812 1 91.94 44 LEU B CA 1
ATOM 1020 C C . LEU B 1 44 ? -3.793 19.188 4.383 1 91.94 44 LEU B C 1
ATOM 1022 O O . LEU B 1 44 ? -4.352 18.172 3.967 1 91.94 44 LEU B O 1
ATOM 1026 N N . ILE B 1 45 ? -3.055 19.906 3.648 1 93.81 45 ILE B N 1
ATOM 1027 C CA . ILE B 1 45 ? -2.744 19.547 2.268 1 93.81 45 ILE B CA 1
ATOM 1028 C C . ILE B 1 45 ? -2.053 18.188 2.229 1 93.81 45 ILE B C 1
ATOM 1030 O O . ILE B 1 45 ? -2.389 17.328 1.403 1 93.81 45 ILE B O 1
ATOM 1034 N N . LEU B 1 46 ? -1.118 17.969 3.145 1 94.44 46 LEU B N 1
ATOM 1035 C CA . LEU B 1 46 ? -0.387 16.719 3.189 1 94.44 46 LEU B CA 1
ATOM 1036 C C . LEU B 1 46 ? -1.315 15.562 3.553 1 94.44 46 LEU B C 1
ATOM 1038 O O . LEU B 1 46 ? -1.222 14.477 2.973 1 94.44 46 LEU B O 1
ATOM 1042 N N . LEU B 1 47 ? -2.215 15.766 4.441 1 94.88 47 LEU B N 1
ATOM 1043 C CA . LEU B 1 47 ? -3.164 14.727 4.836 1 94.88 47 LEU B CA 1
ATOM 1044 C C . LEU B 1 47 ? -4.105 14.391 3.682 1 94.88 47 LEU B C 1
ATOM 1046 O O . LEU B 1 47 ? -4.457 13.219 3.488 1 94.88 47 LEU B O 1
ATOM 1050 N N . ARG B 1 48 ? -4.492 15.344 2.943 1 96.19 48 ARG B N 1
ATOM 1051 C CA . ARG B 1 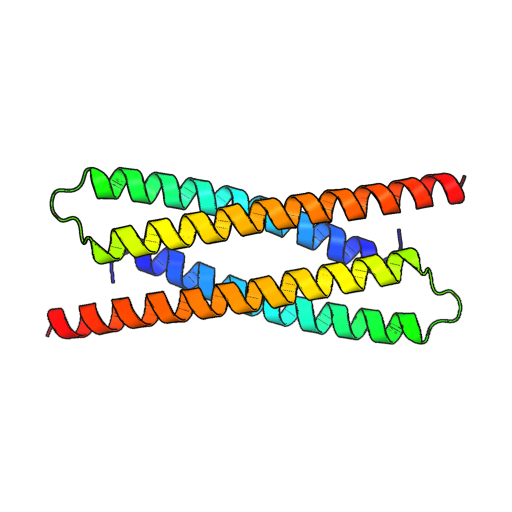48 ? -5.332 15.102 1.777 1 96.19 48 ARG B CA 1
ATOM 1052 C C . ARG B 1 48 ? -4.59 14.273 0.73 1 96.19 48 ARG B C 1
ATOM 1054 O O . ARG B 1 48 ? -5.152 13.336 0.159 1 96.19 48 ARG B O 1
ATOM 1061 N N . ARG B 1 49 ? -3.361 14.641 0.532 1 97.31 49 ARG B N 1
ATOM 1062 C CA . ARG B 1 49 ? -2.545 13.875 -0.4 1 97.31 49 ARG B CA 1
ATOM 1063 C C . ARG B 1 49 ? -2.381 12.43 0.076 1 97.31 49 ARG B C 1
ATOM 1065 O O . ARG B 1 49 ? -2.48 11.492 -0.719 1 97.31 49 ARG B O 1
ATOM 1072 N N . LEU B 1 50 ? -2.061 12.312 1.327 1 97.19 50 LEU B N 1
ATOM 1073 C CA . LEU B 1 50 ? -1.937 10.977 1.913 1 97.19 50 LEU B CA 1
ATOM 1074 C C . LEU B 1 50 ? -3.207 10.164 1.689 1 97.19 50 LEU B C 1
ATOM 1076 O O . LEU B 1 50 ? -3.143 9 1.296 1 97.19 50 LEU B O 1
ATOM 1080 N N . LYS B 1 51 ? -4.344 10.75 1.922 1 97.31 51 LYS B N 1
ATOM 1081 C CA . LYS B 1 51 ? -5.625 10.078 1.729 1 97.31 51 LYS B CA 1
ATOM 1082 C C . LYS B 1 51 ? -5.797 9.633 0.281 1 97.31 51 LYS B C 1
ATOM 1084 O O . LYS B 1 51 ? -6.242 8.508 0.019 1 97.31 51 LYS B O 1
ATOM 1089 N N . GLU B 1 52 ? -5.516 10.477 -0.648 1 97.19 52 GLU B N 1
ATOM 1090 C CA . GLU B 1 52 ? -5.637 10.164 -2.07 1 97.19 52 GLU B CA 1
ATOM 1091 C C . GLU B 1 52 ? -4.73 9 -2.465 1 97.19 52 GLU B C 1
ATOM 1093 O O . GLU B 1 52 ? -5.145 8.109 -3.209 1 97.19 52 GLU B O 1
ATOM 1098 N N . GLU B 1 53 ? -3.51 9.047 -2.002 1 97.19 53 GLU B N 1
ATOM 1099 C CA . GLU B 1 53 ? -2.576 7.961 -2.289 1 97.19 53 GLU B CA 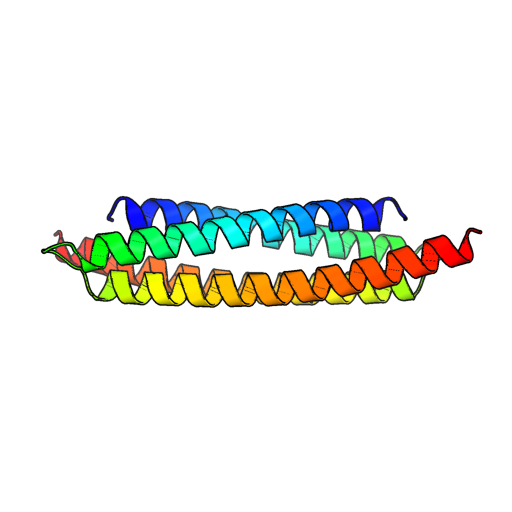1
ATOM 1100 C C . GLU B 1 53 ? -3.072 6.637 -1.714 1 97.19 53 GLU B C 1
ATOM 1102 O O . GLU B 1 53 ? -2.971 5.598 -2.363 1 97.19 53 GLU B O 1
ATOM 1107 N N . LYS B 1 54 ? -3.629 6.711 -0.528 1 97.62 54 LYS B N 1
ATOM 1108 C CA . LYS B 1 54 ? -4.152 5.5 0.097 1 97.62 54 LYS B CA 1
ATOM 1109 C C . LYS B 1 54 ? -5.375 4.98 -0.649 1 97.62 54 LYS B C 1
ATOM 1111 O O . LYS B 1 54 ? -5.539 3.768 -0.811 1 97.62 54 LYS B O 1
ATOM 1116 N N . ALA B 1 55 ? -6.238 5.836 -1.042 1 97.12 55 ALA B N 1
ATOM 1117 C CA . ALA B 1 55 ? -7.418 5.441 -1.807 1 97.12 55 ALA B CA 1
ATOM 1118 C C . ALA B 1 55 ? -7.023 4.781 -3.123 1 97.12 55 ALA B C 1
ATOM 1120 O O . ALA B 1 55 ? -7.613 3.771 -3.52 1 97.12 55 ALA B O 1
ATOM 1121 N N . ASP B 1 56 ? -6.059 5.352 -3.758 1 96.81 56 ASP B N 1
ATOM 1122 C CA . ASP B 1 56 ? -5.555 4.758 -4.996 1 96.81 56 ASP B CA 1
ATOM 1123 C C . ASP B 1 56 ? -4.961 3.377 -4.738 1 96.81 56 ASP B C 1
ATOM 1125 O O . ASP B 1 56 ? -5.207 2.438 -5.5 1 96.81 56 ASP B O 1
ATOM 1129 N N . LEU B 1 57 ? -4.191 3.309 -3.682 1 96.31 57 LEU B N 1
ATOM 1130 C CA . LEU B 1 57 ? -3.621 2.021 -3.303 1 96.31 57 LEU B CA 1
ATOM 1131 C C . LEU B 1 57 ? -4.719 0.991 -3.051 1 96.31 57 LEU B C 1
ATOM 1133 O O . LEU B 1 57 ? -4.609 -0.157 -3.486 1 96.31 57 LEU B O 1
ATOM 1137 N N . LEU B 1 58 ? -5.73 1.382 -2.381 1 97.19 58 LEU B N 1
ATOM 1138 C CA . LEU B 1 58 ? -6.848 0.486 -2.111 1 97.1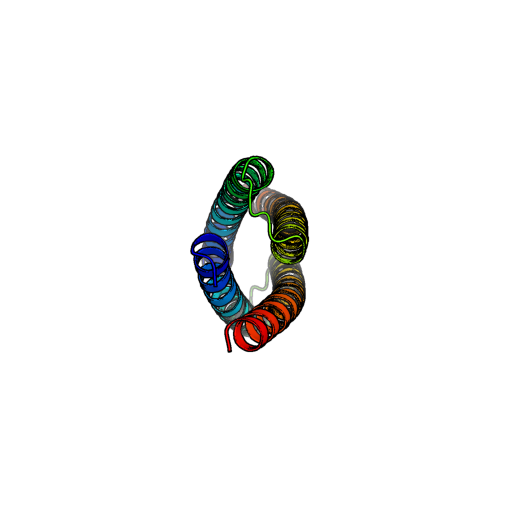9 58 LEU B CA 1
ATOM 1139 C C . LEU B 1 58 ? -7.461 -0.028 -3.41 1 97.19 58 LEU B C 1
ATOM 1141 O O . LEU B 1 58 ? -7.695 -1.229 -3.557 1 97.19 58 LEU B O 1
ATOM 1145 N N . TYR B 1 59 ? -7.668 0.863 -4.301 1 97.44 59 TYR B N 1
ATOM 1146 C CA . TYR B 1 59 ? -8.234 0.498 -5.59 1 97.44 59 TYR B CA 1
ATOM 1147 C C . TYR B 1 59 ? -7.355 -0.518 -6.309 1 97.44 59 TYR B C 1
ATOM 1149 O O . TYR B 1 59 ? -7.852 -1.522 -6.824 1 97.44 59 TYR B O 1
ATOM 1157 N N . ARG B 1 60 ? -6.117 -0.286 -6.336 1 96.56 60 ARG B N 1
ATOM 1158 C CA . ARG B 1 60 ? -5.164 -1.167 -7 1 96.56 60 ARG B CA 1
ATOM 1159 C C . ARG B 1 60 ? -5.117 -2.533 -6.324 1 96.56 60 ARG B C 1
ATOM 1161 O O . ARG B 1 60 ? -5.07 -3.564 -7 1 96.56 60 ARG B O 1
ATOM 1168 N N . CYS B 1 61 ? -5.141 -2.539 -5.02 1 97.25 61 CYS B N 1
ATOM 1169 C CA . CYS B 1 61 ? -5.141 -3.789 -4.27 1 97.25 61 CYS B CA 1
ATOM 1170 C C . CYS B 1 61 ? -6.414 -4.586 -4.539 1 97.25 61 CYS B C 1
ATOM 1172 O O . CYS B 1 61 ? -6.375 -5.812 -4.645 1 97.25 61 CYS B O 1
ATOM 1174 N N . LEU B 1 62 ? -7.492 -3.865 -4.652 1 97.75 62 LEU B N 1
ATOM 1175 C CA . LEU B 1 62 ? -8.758 -4.539 -4.938 1 97.75 62 LEU B CA 1
ATOM 1176 C C . LEU B 1 62 ? -8.727 -5.176 -6.32 1 97.75 62 LEU B C 1
ATOM 1178 O O . LEU B 1 62 ? -9.266 -6.273 -6.512 1 97.75 62 LEU B O 1
ATOM 1182 N N . ASN B 1 63 ? -8.133 -4.484 -7.258 1 96.81 63 ASN B N 1
ATOM 1183 C CA . ASN B 1 63 ? -7.965 -5.059 -8.594 1 96.81 63 ASN B CA 1
ATOM 1184 C C . ASN B 1 63 ? -7.094 -6.309 -8.555 1 96.81 63 ASN B C 1
ATOM 1186 O O . ASN B 1 63 ? -7.391 -7.297 -9.234 1 96.81 63 ASN B O 1
ATOM 1190 N N . LEU B 1 64 ? -6.074 -6.277 -7.746 1 97.06 64 LEU B N 1
ATOM 1191 C CA . LEU B 1 64 ? -5.207 -7.441 -7.582 1 97.06 64 LEU B CA 1
ATOM 1192 C C . LEU B 1 64 ? -5.965 -8.594 -6.938 1 97.06 64 LEU B C 1
ATOM 1194 O O . LEU B 1 64 ? -5.777 -9.758 -7.316 1 97.06 64 LEU B O 1
ATOM 1198 N N . LYS B 1 65 ? -6.75 -8.266 -6.023 1 97.06 65 LYS B N 1
ATOM 1199 C CA . LYS B 1 65 ? -7.57 -9.281 -5.359 1 97.06 65 LYS B CA 1
ATOM 1200 C C . LYS B 1 65 ? -8.43 -10.039 -6.367 1 97.06 65 LYS B C 1
ATOM 1202 O O . LYS B 1 65 ? -8.523 -11.266 -6.312 1 97.06 65 LYS B O 1
ATOM 1207 N N . GLU B 1 66 ? -8.961 -9.289 -7.301 1 96.75 66 GLU B N 1
ATOM 1208 C CA . GLU B 1 66 ? -9.797 -9.914 -8.328 1 96.75 66 GLU B CA 1
ATOM 1209 C C . GLU B 1 66 ? -8.969 -10.844 -9.219 1 96.75 66 GLU B C 1
ATOM 1211 O O . GLU B 1 66 ? -9.445 -11.906 -9.625 1 96.75 66 GLU B O 1
ATOM 1216 N N . ALA B 1 67 ? -7.82 -10.469 -9.5 1 94.56 67 ALA B N 1
ATOM 1217 C CA . ALA B 1 67 ? -6.934 -11.305 -10.305 1 94.56 67 ALA B CA 1
ATOM 1218 C C . ALA B 1 67 ? -6.594 -12.602 -9.578 1 94.56 67 ALA B C 1
ATOM 1220 O O . ALA B 1 67 ? -6.555 -13.672 -10.188 1 94.56 67 ALA B O 1
ATOM 1221 N N . PHE B 1 68 ? -6.355 -12.539 -8.258 1 95.56 68 PHE B N 1
ATOM 1222 C CA . PHE B 1 68 ? -6.102 -13.719 -7.434 1 95.56 68 PHE B CA 1
ATOM 1223 C C . PHE B 1 68 ? -7.309 -14.656 -7.441 1 95.56 68 PHE B C 1
ATOM 1225 O O . PHE B 1 68 ? -7.16 -15.859 -7.625 1 95.56 68 PHE B O 1
ATOM 1232 N N . ILE B 1 69 ? -8.453 -14.055 -7.246 1 94.88 69 ILE B N 1
ATOM 1233 C CA . ILE B 1 69 ? -9.68 -14.836 -7.184 1 94.88 69 ILE B CA 1
ATOM 1234 C C . ILE B 1 69 ? -9.883 -15.586 -8.5 1 94.88 69 ILE B C 1
ATOM 1236 O O . ILE B 1 69 ? -10.25 -16.766 -8.5 1 94.88 69 ILE B O 1
ATOM 1240 N N . ALA B 1 70 ? -9.672 -14.906 -9.641 1 92.81 70 ALA B N 1
ATOM 1241 C CA . ALA B 1 70 ? -9.812 -15.516 -10.961 1 92.81 70 ALA B CA 1
ATOM 1242 C C . ALA B 1 70 ? -8.883 -16.719 -11.109 1 92.81 70 ALA B C 1
ATOM 1244 O O . ALA B 1 70 ? -9.289 -17.766 -11.617 1 92.81 70 ALA B O 1
ATOM 1245 N N . LEU B 1 71 ? -7.707 -16.625 -10.586 1 90.69 71 LEU B N 1
ATOM 1246 C CA . LEU B 1 71 ? -6.742 -17.719 -10.672 1 90.69 71 LEU B CA 1
ATOM 1247 C C . LEU B 1 71 ? -7.141 -18.875 -9.766 1 90.69 71 LEU B C 1
ATOM 1249 O O . LEU B 1 71 ? -7.016 -20.047 -10.148 1 90.69 71 LEU B O 1
ATOM 1253 N N . LEU B 1 72 ? -7.582 -18.594 -8.609 1 86.19 72 LEU B N 1
ATOM 1254 C CA . LEU B 1 72 ? -7.977 -19.609 -7.645 1 86.19 72 LEU B CA 1
ATOM 1255 C C . LEU B 1 72 ? -9.18 -20.406 -8.148 1 86.19 72 LEU B C 1
ATOM 1257 O O . LEU B 1 72 ? -9.242 -21.625 -7.988 1 86.19 72 LEU B O 1
ATOM 1261 N N . ARG B 1 73 ? -10.031 -19.734 -8.758 1 85.12 73 ARG B N 1
ATOM 1262 C CA . ARG B 1 73 ? -11.211 -20.391 -9.312 1 85.12 73 ARG B CA 1
ATOM 1263 C C . ARG B 1 73 ? -10.82 -21.328 -10.453 1 85.12 73 ARG B C 1
ATOM 1265 O O . ARG B 1 73 ? -11.367 -22.438 -10.57 1 85.12 73 ARG B O 1
ATOM 1272 N N . GLU B 1 74 ? -9.953 -20.922 -11.219 1 81.31 74 GLU B N 1
ATOM 1273 C CA . GLU B 1 74 ? -9.492 -21.75 -12.336 1 81.31 74 GLU B CA 1
ATOM 1274 C C . GLU B 1 74 ? -8.781 -23 -11.844 1 81.31 74 GLU B C 1
ATOM 1276 O O . GLU B 1 74 ? -8.961 -24.078 -12.406 1 81.31 74 GLU B O 1
ATOM 1281 N N . ASN B 1 75 ? -8.062 -22.781 -10.82 1 76.69 75 ASN B N 1
ATOM 1282 C CA . ASN B 1 75 ? -7.344 -23.922 -10.258 1 76.69 75 ASN B CA 1
ATOM 1283 C C . ASN B 1 75 ? -8.305 -24.922 -9.609 1 76.69 75 ASN B C 1
ATOM 1285 O O . ASN B 1 75 ? -8.062 -26.125 -9.641 1 76.69 75 ASN B O 1
ATOM 1289 N N . ASP B 1 76 ? -9.234 -24.391 -8.938 1 73.44 76 ASP B N 1
ATOM 1290 C CA . ASP B 1 76 ? -10.25 -25.266 -8.352 1 73.44 76 ASP B CA 1
ATOM 1291 C C . ASP B 1 76 ? -10.977 -26.062 -9.43 1 73.44 76 ASP B C 1
ATOM 1293 O O . ASP B 1 76 ? -11.273 -27.25 -9.242 1 73.44 76 ASP B O 1
ATOM 1297 N N . LEU B 1 77 ? -11.203 -25.422 -10.516 1 72.06 77 LEU B N 1
ATOM 1298 C CA . LEU B 1 77 ? -11.898 -26.094 -11.609 1 72.06 77 LEU B CA 1
ATOM 1299 C C . LEU B 1 77 ? -11 -27.141 -12.266 1 72.06 77 LEU B C 1
ATOM 1301 O O . LEU B 1 77 ? -11.477 -28.188 -12.688 1 72.06 77 LEU B O 1
ATOM 1305 N N . ALA B 1 78 ? -9.781 -26.953 -12.289 1 68.06 78 ALA B N 1
ATOM 1306 C CA . ALA B 1 78 ? -8.828 -27.891 -12.898 1 68.06 78 ALA B CA 1
ATOM 1307 C C . ALA B 1 78 ? -8.562 -29.078 -11.977 1 68.06 78 ALA B C 1
ATOM 1309 O O . ALA B 1 78 ? -8.188 -30.156 -12.438 1 68.06 78 ALA B O 1
ATOM 1310 N N . ALA B 1 79 ? -8.695 -28.984 -10.734 1 72.75 79 ALA B N 1
ATOM 1311 C CA . ALA B 1 79 ? -8.406 -30.031 -9.758 1 72.75 79 ALA B CA 1
ATOM 1312 C C . ALA B 1 79 ? -9.609 -30.938 -9.562 1 72.75 79 ALA B C 1
ATOM 1314 O O . ALA B 1 79 ? -9.484 -32.031 -9 1 72.75 79 ALA B O 1
ATOM 1315 N N . GLY B 1 80 ? -10.703 -30.547 -10.086 1 60.56 80 GLY B N 1
ATOM 1316 C CA . GLY B 1 80 ? -11.883 -31.391 -10.023 1 60.56 80 GLY B CA 1
ATOM 1317 C C . GLY B 1 80 ? -12.211 -32.062 -11.344 1 60.56 80 GLY B C 1
ATOM 1318 O O . GLY B 1 80 ? -12.555 -33.25 -11.383 1 60.56 80 GLY B O 1
#

Foldseek 3Di:
DDPVLVVVLVVLVVLLVVLVVLLVVLVVVLVVLVPDPDRDPVVNVVSVVVNVVSVVVNVVSVVVNVVSVVVVVVVVVVVD/DDPVLVVVLVVLVVLLVVLVVLLVVLVVVLVVLVPDPDRDVVVNVVSVVVNVVSVVVNVVSVVVNVVSVVVVVVVVVVVD

pLDDT: mean 90.7, std 8.64, range [60.09, 97.75]

Sequence (160 aa):
MSFVLEKHWERLLEEIAACEMAVREIEIDLRLRAMANNVNERELILLRRLKEEKADLLYRCLNLKEAFIALLRENDLAAGMSFVLEKHWERLLEEIAACEMAVREIEIDLRLRAMANNVNERELILLRRLKEEKADLLYRCLNLKEAFIALLRENDLAAG